Protein AF-A0A7K3W791-F1 (afdb_monomer_lite)

Sequence (74 aa):
MRRFTMALGLLVSAFAASAADMSRGADNFYKSDKVTQQKVTFKNQYQMNVVGNLYRPKEADKNARLPAIVVGHP

InterPro domains:
  IPR029058 Alpha/Beta hydrolase fold [G3DSA:3.40.50.1820] (38-74)
  IPR051411 Polyketide transferase af380-like [PTHR47751] (4-74)

pLDDT: mean 83.18, std 14.09, range [57.03, 98.0]

Secondary structure (DSSP, 8-state):
-HHHHHHHHHHHHHTT-PPP--TT---TT---TTEEEEEEEEE-TTS-EEEEEEEEETTS-TT-----------

Radius of gyration: 22.03 Å; chains: 1; bounding box: 43×54×37 Å

Foldseek 3Di:
DVVVVVVVVVVVVVVVDDDDPCVVHDPPVDDDPQWDWDWDWDQDPVRDTDIDIDIDGPPDDPPDDDDDDDDDDD

Structure (mmCIF, N/CA/C/O backbone):
data_AF-A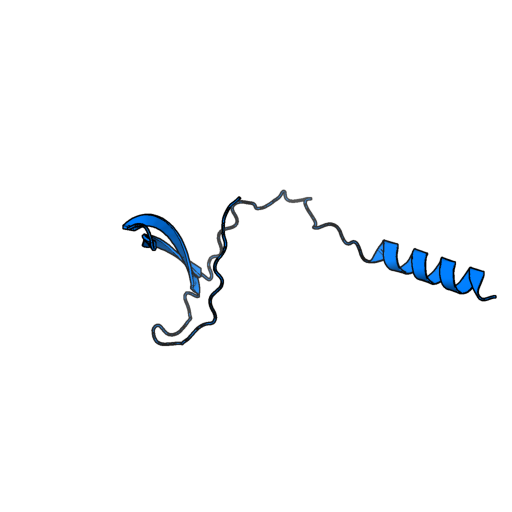0A7K3W791-F1
#
_entry.id   AF-A0A7K3W791-F1
#
loop_
_atom_site.group_PDB
_atom_site.id
_atom_site.type_symbol
_atom_site.label_atom_id
_atom_site.label_alt_id
_atom_site.label_comp_id
_atom_site.label_asym_id
_atom_site.label_entity_id
_atom_site.label_seq_id
_atom_site.pdbx_PDB_ins_code
_atom_site.Cartn_x
_atom_site.Cartn_y
_atom_site.Cartn_z
_atom_site.occupancy
_atom_site.B_iso_or_equiv
_atom_site.auth_seq_id
_atom_site.auth_comp_id
_atom_site.auth_asym_id
_atom_site.auth_atom_id
_atom_site.pdbx_PDB_model_num
ATOM 1 N N . MET A 1 1 ? 24.183 -45.089 19.532 1.00 59.94 1 MET A N 1
ATOM 2 C CA . MET A 1 1 ? 24.048 -44.498 18.177 1.00 59.94 1 MET A CA 1
ATOM 3 C C . MET A 1 1 ? 22.944 -43.441 18.057 1.00 59.94 1 MET A C 1
ATOM 5 O O . MET A 1 1 ? 23.204 -42.422 17.443 1.00 59.94 1 MET A O 1
ATOM 9 N N . ARG A 1 2 ? 21.768 -43.587 18.697 1.00 57.03 2 ARG A N 1
ATOM 10 C CA . ARG A 1 2 ? 20.663 -42.596 18.613 1.00 57.03 2 ARG A CA 1
ATOM 11 C C . ARG A 1 2 ? 20.968 -41.190 19.170 1.00 57.03 2 ARG A C 1
ATOM 13 O O . ARG A 1 2 ? 20.442 -40.206 18.671 1.00 57.03 2 ARG A O 1
ATOM 20 N N . ARG A 1 3 ? 21.837 -41.085 20.184 1.00 59.34 3 ARG A N 1
ATOM 21 C CA . ARG A 1 3 ? 22.243 -39.788 20.767 1.00 59.34 3 ARG A CA 1
ATOM 22 C C . ARG A 1 3 ? 23.127 -38.963 19.823 1.00 59.34 3 ARG A C 1
ATOM 24 O O . ARG A 1 3 ? 23.027 -37.745 19.812 1.00 59.34 3 ARG A O 1
ATOM 31 N N . PHE A 1 4 ? 23.931 -39.631 18.994 1.00 66.25 4 PHE A N 1
ATOM 32 C CA . PHE A 1 4 ? 24.788 -38.970 18.007 1.00 66.25 4 PHE A CA 1
ATOM 33 C C . PHE A 1 4 ? 23.992 -38.479 16.790 1.00 66.25 4 PHE A C 1
ATOM 35 O O . PHE A 1 4 ? 24.251 -37.384 16.304 1.00 66.25 4 PHE A O 1
ATOM 42 N N . THR A 1 5 ? 22.969 -39.218 16.346 1.00 68.75 5 THR A N 1
ATOM 43 C CA . THR A 1 5 ? 22.068 -38.756 15.275 1.00 68.75 5 THR A CA 1
ATOM 44 C C . THR A 1 5 ? 21.211 -37.560 15.689 1.00 68.75 5 THR A C 1
ATOM 46 O O . THR A 1 5 ? 20.970 -36.679 14.871 1.00 68.75 5 THR A O 1
ATOM 49 N N . MET A 1 6 ? 20.798 -37.476 16.958 1.00 68.56 6 MET A N 1
ATOM 50 C CA . MET A 1 6 ? 20.042 -36.327 17.473 1.00 68.56 6 MET A CA 1
ATOM 51 C C . MET A 1 6 ? 20.906 -35.056 17.554 1.00 68.56 6 MET A C 1
ATOM 53 O O . MET A 1 6 ? 20.453 -33.978 17.180 1.00 68.56 6 MET A O 1
ATOM 57 N N . ALA A 1 7 ? 22.172 -35.194 17.965 1.00 69.50 7 ALA A N 1
ATOM 58 C CA . ALA A 1 7 ? 23.133 -34.090 17.989 1.00 69.50 7 ALA A CA 1
ATOM 59 C C . ALA A 1 7 ? 23.464 -33.568 16.578 1.00 69.50 7 ALA A C 1
ATOM 61 O O . ALA A 1 7 ? 23.558 -32.360 16.372 1.00 69.50 7 ALA A O 1
ATOM 62 N N . LEU A 1 8 ? 23.574 -34.466 15.592 1.00 70.56 8 LEU A N 1
ATOM 63 C CA . LEU A 1 8 ? 23.806 -34.085 14.199 1.00 70.56 8 LEU A CA 1
ATOM 64 C C . LEU A 1 8 ? 22.605 -33.337 13.594 1.00 70.56 8 LEU A C 1
ATOM 66 O O . LEU A 1 8 ? 22.794 -32.339 12.905 1.00 70.56 8 LEU A O 1
ATOM 70 N N . GLY A 1 9 ? 21.374 -33.766 13.896 1.00 69.06 9 GLY A N 1
ATOM 71 C CA . GLY A 1 9 ? 20.161 -33.068 13.455 1.00 69.06 9 GLY A CA 1
ATOM 72 C C . GLY A 1 9 ? 20.034 -31.651 14.029 1.00 69.06 9 GLY A C 1
ATOM 73 O O . GLY A 1 9 ? 19.626 -30.736 13.315 1.00 69.06 9 GLY A O 1
ATOM 74 N N . LEU A 1 10 ? 20.451 -31.444 15.285 1.00 69.06 10 LEU A N 1
ATOM 75 C CA . LEU A 1 10 ? 20.465 -30.114 15.902 1.00 69.06 10 LEU A CA 1
ATOM 76 C C . LEU A 1 10 ? 21.479 -29.178 15.218 1.00 69.06 10 LEU A C 1
ATOM 78 O O . LEU A 1 10 ? 21.158 -28.025 14.935 1.00 69.06 10 LEU A O 1
ATOM 82 N N . LEU A 1 11 ? 22.675 -29.684 14.896 1.00 68.38 11 LEU A N 1
ATOM 83 C CA . LEU A 1 11 ? 23.733 -28.914 14.230 1.00 68.38 11 LEU A CA 1
ATOM 84 C C . LEU A 1 11 ? 23.347 -28.462 12.815 1.00 68.38 11 LEU A C 1
ATOM 86 O O . LEU A 1 11 ? 23.677 -27.344 12.434 1.00 68.38 11 LEU A O 1
ATOM 90 N N . VAL A 1 12 ? 22.610 -29.276 12.051 1.00 67.44 12 VAL A N 1
ATOM 91 C CA . VAL A 1 12 ? 22.159 -28.897 10.696 1.00 67.44 12 VAL A CA 1
ATOM 92 C C . VAL A 1 12 ? 21.136 -27.754 10.736 1.00 67.44 12 VAL A C 1
ATOM 94 O O . VAL A 1 12 ? 21.145 -26.894 9.858 1.00 67.44 12 VAL A O 1
ATOM 97 N N . SER A 1 13 ? 20.299 -27.681 11.777 1.00 63.31 13 SER A N 1
ATOM 98 C CA . SER A 1 13 ? 19.296 -26.614 11.919 1.00 63.31 13 SER A CA 1
ATOM 99 C C . SER A 1 13 ? 19.896 -25.223 12.183 1.00 63.31 13 SER A C 1
ATOM 101 O O . SER A 1 13 ? 19.292 -24.217 11.818 1.00 63.31 13 SER A O 1
ATOM 103 N N . ALA A 1 14 ? 21.108 -25.153 12.747 1.00 61.56 14 ALA A N 1
ATOM 104 C CA . ALA A 1 14 ? 21.793 -23.892 13.040 1.00 61.56 14 ALA A CA 1
ATOM 105 C C . ALA A 1 14 ? 22.266 -23.147 11.776 1.00 61.56 14 ALA A C 1
ATOM 107 O O . ALA A 1 14 ? 22.398 -21.926 11.795 1.00 61.56 14 ALA A O 1
ATOM 108 N N . PHE A 1 15 ? 22.478 -23.859 10.664 1.00 61.16 15 PHE A N 1
ATOM 109 C CA . PHE A 1 15 ? 22.916 -23.267 9.393 1.00 61.16 15 PHE A CA 1
ATOM 110 C C . PHE A 1 15 ? 21.764 -22.737 8.528 1.00 61.16 15 PHE A C 1
ATOM 112 O O . PHE A 1 15 ? 22.011 -22.135 7.488 1.00 61.16 15 PHE A O 1
ATOM 119 N N . ALA A 1 16 ? 20.508 -22.936 8.939 1.00 63.75 16 ALA A N 1
ATOM 120 C CA . ALA A 1 16 ? 19.343 -22.464 8.188 1.00 63.75 16 ALA A CA 1
ATOM 121 C C . ALA A 1 16 ? 19.037 -20.967 8.405 1.00 63.75 16 ALA A C 1
ATOM 123 O O . ALA A 1 16 ? 18.189 -20.407 7.712 1.00 63.75 16 ALA A O 1
ATOM 124 N N . ALA A 1 17 ? 19.713 -20.304 9.349 1.00 64.25 17 ALA A N 1
ATOM 125 C CA . ALA A 1 17 ? 19.526 -18.883 9.616 1.00 64.25 17 ALA A CA 1
ATOM 126 C C . ALA A 1 17 ? 20.472 -18.032 8.749 1.00 64.25 17 ALA A C 1
ATOM 128 O O . ALA A 1 17 ? 21.546 -17.626 9.189 1.00 64.25 17 ALA A O 1
ATOM 129 N N . SER A 1 18 ? 20.080 -17.745 7.505 1.00 70.00 18 SER A N 1
ATOM 130 C CA . SER A 1 18 ? 20.743 -16.717 6.696 1.00 70.00 18 SER A CA 1
ATOM 131 C C . SER A 1 18 ? 20.305 -15.328 7.170 1.00 70.00 18 SER A C 1
ATOM 133 O O . SER A 1 18 ? 19.127 -14.982 7.059 1.00 70.00 18 SER A O 1
ATOM 135 N N . ALA A 1 19 ? 21.231 -14.520 7.684 1.00 66.81 19 ALA A N 1
ATOM 136 C CA . ALA A 1 19 ? 20.970 -13.102 7.917 1.00 66.81 19 ALA A CA 1
ATOM 137 C C . ALA A 1 19 ? 20.790 -12.378 6.571 1.00 66.81 19 ALA A C 1
ATOM 139 O O . ALA A 1 19 ? 21.482 -12.689 5.601 1.00 66.81 19 ALA A O 1
ATOM 140 N N . ALA A 1 20 ? 19.864 -11.417 6.505 1.00 67.56 20 ALA A N 1
ATOM 141 C CA . ALA A 1 20 ? 19.747 -10.551 5.337 1.00 67.56 20 ALA A CA 1
ATOM 142 C C . ALA A 1 20 ? 21.046 -9.744 5.163 1.00 67.56 20 ALA A C 1
ATOM 144 O O . ALA A 1 20 ? 21.585 -9.220 6.139 1.00 67.56 20 ALA A O 1
ATOM 145 N N . ASP A 1 21 ? 21.546 -9.644 3.930 1.00 68.50 21 ASP A N 1
ATOM 146 C CA . ASP A 1 21 ? 22.709 -8.815 3.620 1.00 68.50 21 ASP A CA 1
ATOM 147 C C . ASP A 1 21 ? 22.360 -7.331 3.832 1.00 68.50 21 ASP A C 1
ATOM 149 O O . ASP A 1 21 ? 21.591 -6.735 3.079 1.00 68.50 21 ASP A O 1
ATOM 153 N N . MET A 1 22 ? 22.918 -6.752 4.895 1.00 71.25 22 MET A N 1
ATOM 154 C CA . MET A 1 22 ? 22.776 -5.342 5.269 1.00 71.25 22 MET A CA 1
ATOM 155 C C . MET A 1 22 ? 24.007 -4.514 4.860 1.00 71.25 22 MET A C 1
ATOM 157 O O . MET A 1 22 ? 24.103 -3.348 5.237 1.00 71.25 22 MET A O 1
ATOM 161 N N . SER A 1 23 ? 24.965 -5.084 4.111 1.00 68.94 23 SER A N 1
ATOM 162 C CA . SER A 1 23 ? 26.232 -4.425 3.735 1.00 68.94 23 SER A CA 1
ATOM 163 C C . SER A 1 23 ? 26.040 -3.151 2.906 1.00 68.94 23 SER A C 1
ATOM 165 O O . SER A 1 23 ? 26.917 -2.289 2.867 1.00 68.94 23 SER A O 1
ATOM 167 N N . ARG A 1 24 ? 24.866 -3.003 2.282 1.00 68.19 24 ARG A N 1
ATOM 168 C CA . ARG A 1 24 ? 24.439 -1.821 1.518 1.00 68.19 24 ARG A CA 1
ATOM 169 C C . ARG A 1 24 ? 23.449 -0.927 2.282 1.00 68.19 24 ARG A C 1
ATOM 171 O O . ARG A 1 24 ? 22.866 -0.027 1.685 1.00 68.19 24 ARG A O 1
ATOM 178 N N . GLY A 1 25 ? 23.274 -1.166 3.584 1.00 66.56 25 GLY A N 1
ATOM 179 C CA . GLY A 1 25 ? 22.241 -0.560 4.424 1.00 66.56 25 GLY A CA 1
ATOM 180 C C . GLY A 1 25 ? 20.886 -1.265 4.307 1.00 66.56 25 GLY A C 1
ATOM 181 O O . GLY A 1 25 ? 20.618 -1.990 3.350 1.00 66.56 25 GLY A O 1
ATOM 182 N N . ALA A 1 26 ? 20.011 -1.052 5.292 1.00 64.12 26 ALA A N 1
ATOM 183 C CA . ALA A 1 26 ? 18.600 -1.396 5.163 1.00 64.12 26 ALA A CA 1
ATOM 184 C C . ALA A 1 26 ? 17.925 -0.356 4.264 1.00 64.12 26 ALA A C 1
ATOM 186 O O . ALA A 1 26 ? 17.811 0.811 4.646 1.00 64.12 26 ALA A O 1
ATOM 187 N N . ASP A 1 27 ? 17.460 -0.763 3.085 1.00 64.25 27 ASP A N 1
ATOM 188 C CA . ASP A 1 27 ? 16.652 0.102 2.224 1.00 64.25 27 ASP A CA 1
ATOM 189 C C . ASP A 1 27 ? 15.208 0.181 2.756 1.00 64.25 27 ASP A C 1
ATOM 191 O O . ASP A 1 27 ? 14.245 -0.270 2.138 1.00 64.25 27 ASP A O 1
ATOM 195 N N . ASN A 1 28 ? 15.058 0.741 3.963 1.00 69.88 28 ASN A N 1
ATOM 196 C CA . ASN A 1 28 ? 13.773 0.926 4.651 1.00 69.88 28 ASN A CA 1
ATOM 197 C C . ASN A 1 28 ? 12.819 1.859 3.886 1.00 69.88 28 ASN A C 1
ATOM 199 O O . ASN A 1 28 ? 11.646 1.980 4.236 1.00 69.88 28 ASN A O 1
ATOM 203 N N . PHE A 1 29 ? 13.328 2.531 2.854 1.00 79.56 29 PHE A N 1
ATOM 204 C CA . PHE A 1 29 ? 12.599 3.475 2.022 1.00 79.56 29 PHE A CA 1
ATOM 205 C C . PHE A 1 29 ? 12.649 3.088 0.544 1.00 79.56 29 PHE A C 1
ATOM 207 O O . PHE A 1 29 ? 12.455 3.955 -0.313 1.00 79.56 29 PHE A O 1
ATOM 214 N N . TYR A 1 30 ? 12.868 1.801 0.253 1.00 85.50 30 TYR A N 1
ATOM 215 C CA . TYR A 1 30 ? 12.867 1.279 -1.103 1.00 85.50 30 TYR A CA 1
ATOM 216 C C . TYR A 1 30 ? 11.585 1.690 -1.833 1.00 85.50 30 TYR A C 1
ATOM 218 O O . TYR A 1 30 ? 10.464 1.467 -1.364 1.00 85.50 30 TYR A O 1
ATOM 226 N N . LYS A 1 31 ? 11.752 2.277 -3.018 1.00 89.19 31 LYS A N 1
ATOM 227 C CA . LYS A 1 31 ? 10.653 2.629 -3.917 1.00 89.19 31 LYS A CA 1
ATOM 228 C C . LYS A 1 31 ? 10.804 1.834 -5.199 1.00 89.19 31 LYS A C 1
ATOM 230 O O . LYS A 1 31 ? 11.726 2.072 -5.973 1.00 89.19 31 LYS A O 1
ATOM 235 N N . SER A 1 32 ? 9.878 0.911 -5.434 1.00 92.56 32 SER A N 1
ATOM 236 C CA . SER A 1 32 ? 9.854 0.155 -6.683 1.00 92.56 32 SER A CA 1
ATOM 237 C C . SER A 1 32 ? 9.327 1.010 -7.833 1.00 92.56 32 SER A C 1
ATOM 239 O O . SER A 1 32 ? 8.292 1.667 -7.724 1.00 92.56 32 SER A O 1
ATOM 241 N N . ASP A 1 33 ? 10.005 0.937 -8.971 1.00 95.06 33 ASP A N 1
ATOM 242 C CA . A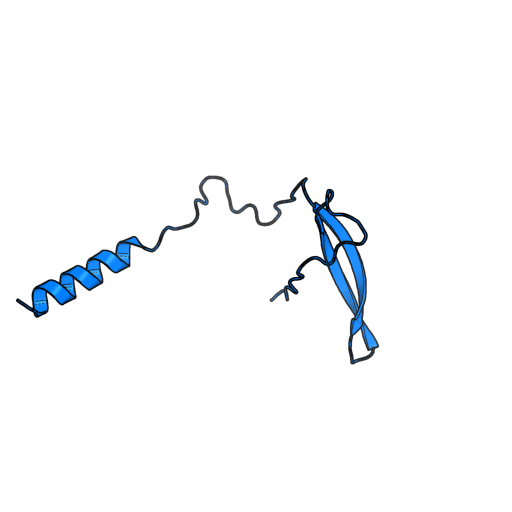SP A 1 33 ? 9.572 1.495 -10.247 1.00 95.06 33 ASP A CA 1
ATOM 243 C C . ASP A 1 33 ? 8.453 0.677 -10.916 1.00 95.06 33 ASP A C 1
ATOM 245 O O . ASP A 1 33 ? 7.819 1.173 -11.846 1.00 95.06 33 ASP A O 1
ATOM 249 N N . LYS A 1 34 ? 8.148 -0.531 -10.426 1.00 96.56 34 LYS A N 1
ATOM 250 C CA . LYS A 1 34 ? 7.125 -1.436 -10.987 1.00 96.56 34 LYS A CA 1
ATOM 251 C C . LYS A 1 34 ? 5.712 -1.193 -10.456 1.00 96.56 34 LYS A C 1
ATOM 253 O O . LYS A 1 34 ? 4.744 -1.732 -10.997 1.00 96.56 34 LYS A O 1
ATOM 258 N N . VAL A 1 35 ? 5.571 -0.389 -9.403 1.00 95.88 35 VAL A N 1
ATOM 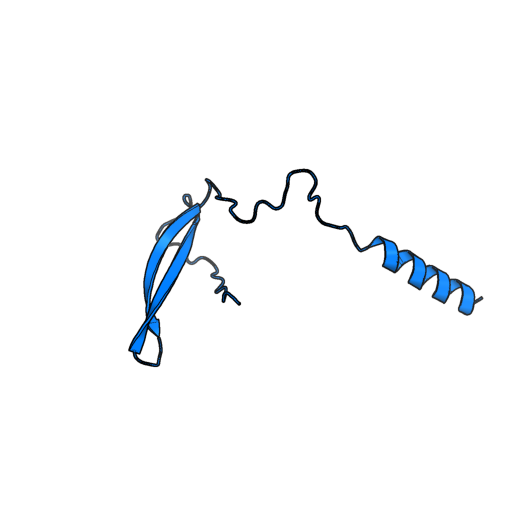259 C CA . VAL A 1 35 ? 4.280 -0.094 -8.766 1.00 95.88 35 VAL A CA 1
ATOM 260 C C . VAL A 1 35 ? 3.992 1.402 -8.751 1.00 95.88 35 VAL A C 1
ATOM 262 O O . VAL A 1 35 ? 4.896 2.235 -8.757 1.00 95.88 35 VAL A O 1
ATOM 265 N N . THR A 1 36 ? 2.712 1.746 -8.717 1.00 95.69 36 THR A N 1
ATOM 266 C CA . THR A 1 36 ? 2.233 3.101 -8.448 1.00 95.69 36 THR A CA 1
ATOM 267 C C . THR A 1 36 ? 1.775 3.180 -7.001 1.00 95.69 36 THR A C 1
ATOM 269 O O . THR A 1 36 ? 1.004 2.328 -6.558 1.00 95.69 36 THR A O 1
ATOM 272 N N . GLN A 1 37 ? 2.222 4.211 -6.283 1.00 95.56 37 GLN A N 1
ATOM 273 C CA . GLN A 1 37 ? 1.717 4.562 -4.958 1.00 95.56 37 GLN A CA 1
ATOM 274 C C . GLN A 1 37 ? 0.594 5.592 -5.092 1.00 95.56 37 GLN A C 1
ATOM 276 O O . GLN A 1 37 ? 0.771 6.635 -5.719 1.00 95.56 37 GLN A O 1
ATOM 281 N N . GLN A 1 38 ? -0.541 5.328 -4.456 1.00 95.56 38 GLN A N 1
ATOM 282 C CA . GLN A 1 38 ? -1.664 6.250 -4.364 1.00 95.56 38 GLN A CA 1
ATOM 283 C C . GLN A 1 38 ? -2.002 6.505 -2.896 1.00 95.56 38 GLN A C 1
ATOM 285 O O . GLN A 1 38 ? -2.238 5.569 -2.133 1.00 95.56 38 GLN A O 1
ATOM 290 N N . LYS A 1 39 ? -2.081 7.780 -2.505 1.00 96.94 39 LYS A N 1
ATOM 291 C CA . LYS A 1 39 ? -2.650 8.160 -1.211 1.00 96.94 39 LYS A CA 1
ATOM 292 C C . LYS A 1 39 ? -4.157 7.929 -1.254 1.00 96.94 39 LYS A C 1
ATOM 294 O O . LYS A 1 39 ? -4.838 8.456 -2.133 1.00 96.94 39 LYS A O 1
ATOM 299 N N . VAL A 1 40 ? -4.668 7.152 -0.309 1.00 96.75 40 VAL A N 1
ATOM 300 C CA . VAL A 1 40 ? -6.096 6.850 -0.184 1.00 96.75 40 VAL A CA 1
ATOM 301 C C . VAL A 1 40 ? -6.603 7.282 1.184 1.00 96.75 40 VAL A C 1
ATOM 303 O O . VAL A 1 40 ? -5.873 7.227 2.174 1.00 96.75 40 VAL A O 1
ATOM 306 N N . THR A 1 41 ? -7.866 7.696 1.229 1.00 97.62 41 THR A N 1
ATOM 307 C CA . THR A 1 41 ? -8.583 8.012 2.465 1.00 97.62 41 THR A CA 1
ATOM 308 C C . THR A 1 41 ? -9.916 7.285 2.431 1.00 97.62 41 THR A C 1
ATOM 310 O O . THR A 1 41 ? -10.631 7.366 1.433 1.00 97.62 41 THR A O 1
ATOM 313 N N . PHE A 1 42 ? -10.260 6.584 3.505 1.00 96.25 42 PHE A N 1
ATOM 314 C CA . PHE A 1 42 ? -11.532 5.876 3.626 1.00 96.25 42 PHE A CA 1
ATOM 315 C C . PHE A 1 42 ? -12.062 5.949 5.059 1.00 96.25 42 PHE A C 1
ATOM 317 O O . PHE A 1 42 ? -11.333 6.285 5.994 1.00 96.25 42 PHE A O 1
ATOM 324 N N . LYS A 1 43 ? -13.353 5.661 5.231 1.00 97.81 43 LYS A N 1
ATOM 325 C CA . LYS A 1 43 ? -13.986 5.568 6.547 1.00 97.81 43 LYS A CA 1
ATOM 326 C C . LYS A 1 43 ? -13.817 4.164 7.108 1.00 97.81 43 LYS A C 1
ATOM 328 O O . LYS A 1 43 ? -14.117 3.194 6.417 1.00 97.81 43 LYS A O 1
ATOM 333 N N . ASN A 1 44 ? -13.364 4.051 8.353 1.00 95.19 44 ASN A N 1
ATOM 334 C CA . ASN A 1 44 ? -13.459 2.784 9.076 1.00 95.19 44 ASN A CA 1
ATOM 335 C C . ASN A 1 44 ? -14.863 2.598 9.681 1.00 95.19 44 ASN A C 1
ATOM 337 O O . ASN A 1 44 ? -15.720 3.477 9.582 1.00 95.19 44 ASN A O 1
ATOM 341 N N . GLN A 1 45 ? -15.085 1.466 10.355 1.00 97.12 45 GLN A N 1
ATOM 342 C CA . GLN A 1 45 ? -16.366 1.144 10.998 1.00 97.12 45 GLN A CA 1
ATOM 343 C C . GLN A 1 45 ? -16.842 2.187 12.027 1.00 97.12 45 GLN A C 1
ATOM 345 O O . GLN A 1 45 ? -18.035 2.297 12.283 1.00 97.12 45 GLN A O 1
ATOM 350 N N . TYR A 1 46 ? -15.927 2.991 12.574 1.00 97.94 46 TYR A N 1
ATOM 351 C CA . TYR A 1 46 ? -16.211 4.057 13.536 1.00 97.94 46 TYR A CA 1
ATOM 352 C C . TYR A 1 46 ? -16.384 5.435 12.880 1.00 97.94 46 TYR A C 1
ATOM 354 O O . TYR A 1 46 ? -16.332 6.451 13.565 1.00 97.94 46 TYR A O 1
ATOM 362 N N . GLN A 1 47 ? -16.538 5.498 11.553 1.00 97.50 47 GLN A N 1
ATOM 363 C CA . GLN A 1 47 ? -16.648 6.746 10.783 1.00 97.50 47 GLN A CA 1
ATOM 364 C C . GLN A 1 47 ? -15.416 7.666 10.878 1.00 97.50 47 GLN A C 1
ATOM 366 O O . GLN A 1 47 ? -15.458 8.834 10.464 1.00 97.50 47 GLN A O 1
ATOM 371 N N . MET A 1 48 ? -14.279 7.143 11.342 1.00 98.00 48 MET A N 1
ATOM 372 C CA . MET A 1 48 ? -13.016 7.874 11.347 1.00 98.00 48 MET A CA 1
ATOM 373 C C . MET A 1 48 ? -12.384 7.850 9.958 1.00 98.00 48 MET A C 1
ATOM 375 O O . MET A 1 48 ? -12.475 6.853 9.241 1.00 98.00 48 MET A O 1
ATOM 379 N N . ASN A 1 49 ? -11.729 8.950 9.582 1.00 98.00 49 ASN A N 1
ATOM 380 C CA . ASN A 1 49 ? -10.921 9.004 8.367 1.00 98.00 49 ASN A CA 1
ATOM 381 C C . ASN A 1 49 ? -9.608 8.254 8.605 1.00 98.00 49 ASN A C 1
ATOM 383 O O . ASN A 1 49 ? -8.779 8.704 9.391 1.00 98.00 49 ASN A O 1
ATOM 387 N N . VAL A 1 50 ? -9.414 7.145 7.900 1.00 95.44 50 VAL A N 1
ATOM 388 C CA . VAL A 1 50 ? -8.149 6.413 7.857 1.00 95.44 50 VAL A CA 1
ATOM 389 C C . VAL A 1 50 ? -7.437 6.766 6.560 1.00 95.44 50 VAL A C 1
ATOM 391 O O . VAL A 1 50 ? -8.039 6.741 5.485 1.00 95.44 50 VAL A O 1
ATOM 394 N N . VAL A 1 51 ? -6.157 7.111 6.669 1.00 96.88 51 VAL A N 1
ATOM 395 C CA . VAL A 1 51 ? -5.289 7.425 5.532 1.00 96.88 51 VAL A CA 1
ATOM 396 C C . VAL A 1 51 ? -4.315 6.274 5.338 1.00 96.88 51 VAL A C 1
ATOM 398 O O . VAL A 1 51 ? -3.765 5.755 6.305 1.00 96.88 51 VAL A O 1
ATOM 401 N N . GLY A 1 52 ? -4.084 5.891 4.087 1.00 95.25 52 GLY A N 1
ATOM 402 C CA . GLY A 1 52 ? -3.134 4.843 3.741 1.00 95.25 52 GLY A CA 1
ATOM 403 C C . GLY A 1 52 ? -2.476 5.072 2.388 1.00 95.25 52 GLY A C 1
ATOM 404 O O . GLY A 1 52 ? -2.846 5.973 1.630 1.00 95.25 52 GLY A O 1
ATOM 405 N N . ASN A 1 53 ? -1.497 4.223 2.090 1.00 95.75 53 ASN A N 1
ATOM 406 C CA . ASN A 1 53 ? -0.876 4.129 0.776 1.00 95.75 53 ASN A CA 1
ATOM 407 C C . ASN A 1 53 ? -1.341 2.837 0.101 1.00 95.75 53 ASN A C 1
ATOM 409 O O . ASN A 1 53 ? -1.143 1.750 0.639 1.00 95.75 53 ASN A O 1
ATOM 413 N N . LEU A 1 54 ? -1.938 2.962 -1.080 1.00 95.31 54 LEU A N 1
ATOM 414 C CA . LEU A 1 54 ? -2.261 1.846 -1.959 1.00 95.31 54 LEU A CA 1
ATOM 415 C C . LEU A 1 54 ? -1.138 1.685 -2.983 1.00 95.31 54 LEU A C 1
ATOM 417 O O . LEU A 1 54 ? -0.847 2.623 -3.723 1.00 95.31 54 LEU A O 1
ATOM 421 N N . TYR A 1 55 ? -0.544 0.497 -3.052 1.00 95.75 55 TYR A N 1
ATOM 422 C CA . TYR A 1 55 ? 0.420 0.141 -4.090 1.00 95.75 55 TYR A CA 1
ATOM 423 C C . TYR A 1 55 ? -0.235 -0.788 -5.109 1.00 95.75 55 TYR A C 1
ATOM 425 O O . TYR A 1 55 ? -0.854 -1.783 -4.732 1.00 95.75 55 TYR A O 1
ATOM 433 N N . ARG A 1 56 ? -0.097 -0.477 -6.401 1.00 95.25 56 ARG A N 1
ATOM 434 C CA . ARG A 1 56 ? -0.635 -1.303 -7.494 1.00 95.25 56 ARG A CA 1
ATOM 435 C C . ARG A 1 56 ? 0.407 -1.506 -8.593 1.00 95.25 56 ARG A C 1
ATOM 437 O O . ARG A 1 56 ? 1.078 -0.530 -8.929 1.00 95.25 56 ARG A O 1
ATOM 444 N N . PRO A 1 57 ? 0.551 -2.708 -9.181 1.00 96.00 57 PRO A N 1
ATOM 445 C CA . PRO A 1 57 ? 1.440 -2.905 -10.325 1.00 96.00 57 PRO A CA 1
ATOM 446 C C . PRO A 1 57 ? 1.056 -1.985 -11.488 1.00 96.00 57 PRO A C 1
ATOM 448 O O . PRO A 1 57 ? -0.129 -1.859 -11.806 1.00 96.00 57 PRO A O 1
ATOM 451 N N . LYS A 1 58 ? 2.046 -1.346 -12.120 1.00 95.62 58 LYS A N 1
ATOM 452 C CA . LYS A 1 58 ? 1.820 -0.406 -13.234 1.00 95.62 58 LYS A CA 1
ATOM 453 C C . LYS A 1 58 ? 1.245 -1.085 -14.474 1.00 95.62 58 LYS A C 1
ATOM 455 O O . LYS A 1 58 ? 0.409 -0.503 -15.154 1.00 95.62 58 LYS A O 1
ATOM 460 N N . GLU A 1 59 ? 1.693 -2.306 -14.741 1.00 95.12 59 GLU A N 1
ATOM 461 C CA . GLU A 1 59 ? 1.369 -3.063 -15.955 1.00 95.12 59 GLU A CA 1
ATOM 462 C C . GLU A 1 59 ? 0.138 -3.968 -15.797 1.00 95.12 59 GLU A C 1
ATOM 464 O O . GLU A 1 59 ? -0.254 -4.653 -16.736 1.00 95.12 59 GLU A O 1
ATOM 469 N N . ALA A 1 60 ? -0.494 -3.984 -14.619 1.00 93.19 60 ALA A N 1
ATOM 470 C CA . ALA A 1 60 ? -1.709 -4.763 -14.428 1.00 93.19 60 ALA A CA 1
ATOM 471 C C . ALA A 1 60 ? -2.905 -4.110 -15.136 1.00 93.19 60 ALA A C 1
ATOM 473 O O . ALA A 1 60 ? -3.119 -2.897 -15.032 1.00 93.19 60 ALA A O 1
ATOM 474 N N . ASP A 1 61 ? -3.731 -4.938 -15.781 1.00 92.56 61 ASP A N 1
ATOM 475 C CA . ASP A 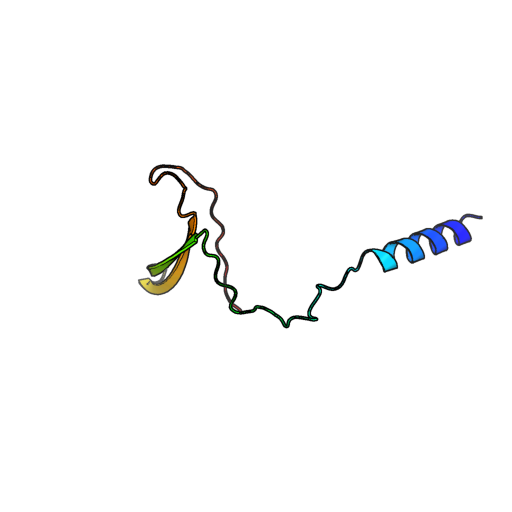1 61 ? -5.026 -4.515 -16.314 1.00 92.56 61 ASP A CA 1
ATOM 476 C C . ASP A 1 61 ? -5.847 -3.830 -15.205 1.00 92.56 61 ASP A C 1
ATOM 478 O O . ASP A 1 61 ? -5.940 -4.302 -14.068 1.00 92.56 61 ASP A O 1
ATOM 482 N N . LYS A 1 62 ? -6.443 -2.682 -15.540 1.00 85.25 62 LYS A N 1
ATOM 483 C CA . LYS A 1 62 ? -7.260 -1.881 -14.624 1.00 85.25 62 LYS A CA 1
ATOM 484 C C . LYS A 1 62 ? -8.478 -2.639 -14.098 1.00 85.25 62 LYS A C 1
ATOM 486 O O . LYS A 1 62 ? -8.927 -2.317 -13.002 1.00 85.25 62 LYS A O 1
ATOM 491 N N . ASN A 1 63 ? -8.976 -3.617 -14.852 1.00 90.88 63 ASN A N 1
ATOM 492 C CA . ASN A 1 63 ? -10.146 -4.420 -14.507 1.00 90.88 63 ASN A CA 1
ATOM 493 C C . ASN A 1 63 ? -9.781 -5.806 -13.953 1.00 90.88 63 ASN A C 1
ATOM 495 O O . ASN A 1 63 ? -10.674 -6.582 -13.605 1.00 90.88 63 ASN A O 1
ATOM 499 N N . ALA A 1 64 ? -8.488 -6.134 -13.851 1.00 92.94 64 ALA A N 1
ATOM 500 C CA . ALA A 1 64 ? -8.064 -7.407 -13.289 1.00 92.94 64 ALA A CA 1
ATOM 501 C C . ALA A 1 64 ? -8.385 -7.488 -11.793 1.00 92.94 64 ALA A C 1
ATOM 503 O O . ALA A 1 64 ? -8.132 -6.567 -11.012 1.00 92.94 64 ALA A O 1
ATOM 504 N N . ARG A 1 65 ? -8.887 -8.651 -11.375 1.00 94.50 65 ARG A N 1
ATOM 505 C CA . ARG A 1 65 ? -9.003 -9.005 -9.960 1.00 94.50 65 ARG A CA 1
ATOM 506 C C . ARG A 1 65 ? -7.650 -9.503 -9.470 1.00 94.50 65 ARG A C 1
ATOM 508 O O . ARG A 1 65 ? -7.278 -10.644 -9.729 1.00 94.50 65 ARG A O 1
ATOM 515 N N . LEU A 1 66 ? -6.917 -8.635 -8.785 1.00 93.88 66 LEU A N 1
ATOM 516 C CA . LEU A 1 66 ? -5.629 -8.968 -8.183 1.00 93.88 66 LEU A CA 1
ATOM 517 C C . LEU A 1 66 ? -5.816 -9.405 -6.722 1.00 93.88 66 LEU A C 1
ATOM 519 O O . LEU A 1 66 ? -6.679 -8.849 -6.035 1.00 9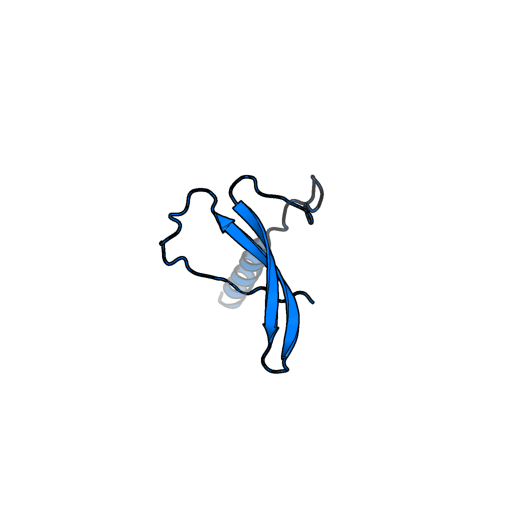3.88 66 LEU A O 1
ATOM 523 N N . PRO A 1 67 ? -5.008 -10.353 -6.216 1.00 95.19 67 PRO A N 1
ATOM 524 C CA . PRO A 1 67 ? -4.929 -10.594 -4.781 1.00 95.19 67 PRO A CA 1
ATOM 525 C C . PRO A 1 67 ? -4.456 -9.322 -4.065 1.00 95.19 67 PRO A C 1
ATOM 527 O O . PRO A 1 67 ? -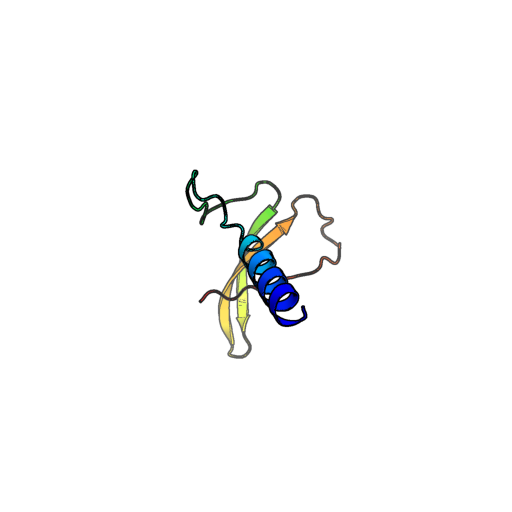3.634 -8.566 -4.588 1.00 95.19 67 PRO A O 1
ATOM 530 N N . ALA A 1 68 ? -4.975 -9.092 -2.862 1.00 94.75 68 ALA A N 1
ATOM 531 C CA . ALA A 1 68 ? -4.668 -7.915 -2.061 1.00 94.75 68 ALA A CA 1
ATOM 532 C C . ALA A 1 68 ? -4.142 -8.324 -0.685 1.00 94.75 68 ALA A C 1
ATOM 534 O O . ALA A 1 68 ? -4.586 -9.313 -0.104 1.00 94.75 68 ALA A O 1
ATOM 535 N N . ILE A 1 69 ? -3.209 -7.531 -0.162 1.00 95.88 69 ILE A N 1
ATOM 536 C CA . ILE A 1 69 ? -2.651 -7.684 1.180 1.00 95.88 69 ILE A CA 1
ATOM 537 C C . ILE A 1 69 ? -2.888 -6.373 1.921 1.00 95.88 69 ILE A C 1
ATOM 539 O O . ILE A 1 69 ? -2.615 -5.296 1.388 1.00 95.88 69 ILE A O 1
ATOM 543 N N . VAL A 1 70 ? -3.390 -6.467 3.151 1.00 93.75 70 VAL A N 1
ATOM 544 C CA . VAL A 1 70 ? -3.523 -5.328 4.062 1.00 93.75 70 VAL A CA 1
ATOM 545 C C . VAL A 1 70 ? -2.388 -5.404 5.072 1.00 93.75 70 VAL A C 1
ATOM 547 O O . VAL A 1 70 ? -2.240 -6.410 5.760 1.00 93.75 70 VAL A O 1
ATOM 550 N N . VAL A 1 71 ? -1.588 -4.344 5.153 1.00 92.94 71 VAL A N 1
ATOM 551 C CA . VAL A 1 71 ? -0.464 -4.242 6.090 1.00 92.94 71 VAL A CA 1
ATOM 552 C C . VAL A 1 71 ? -0.797 -3.176 7.126 1.00 92.94 71 VAL A C 1
ATOM 554 O O . VAL A 1 71 ? -1.028 -2.020 6.772 1.00 92.94 71 VAL A O 1
ATOM 557 N N . GLY A 1 72 ? -0.841 -3.571 8.398 1.00 89.75 72 GLY A N 1
ATOM 558 C CA . GLY A 1 72 ? -0.918 -2.644 9.525 1.00 89.75 72 GLY A CA 1
ATOM 559 C C . GLY A 1 72 ? 0.484 -2.203 9.932 1.00 89.75 72 GLY A C 1
ATOM 560 O O . GLY A 1 72 ? 1.381 -3.040 10.025 1.00 89.75 72 GLY A O 1
ATOM 561 N N . HIS A 1 73 ? 0.680 -0.904 10.155 1.00 77.25 73 HIS A N 1
ATOM 562 C CA . HIS A 1 73 ? 1.907 -0.429 10.786 1.00 77.25 73 HIS A CA 1
ATOM 563 C C . HIS A 1 73 ? 1.857 -0.721 12.301 1.00 77.25 73 HIS A C 1
ATOM 565 O O . HIS A 1 73 ? 0.756 -0.745 12.861 1.00 77.25 73 HIS A O 1
ATOM 571 N N . PRO A 1 74 ? 3.008 -0.951 12.955 1.00 71.88 74 PRO A N 1
ATOM 572 C CA . PRO A 1 74 ? 3.112 -0.964 14.414 1.00 71.88 74 PRO A CA 1
ATOM 573 C C . PRO A 1 74 ? 2.690 0.361 15.060 1.00 71.88 74 PRO A C 1
ATOM 575 O O . PRO A 1 74 ? 2.733 1.408 14.366 1.00 71.88 74 PRO A O 1
#

Organism: NCBI:txid1564158